Protein AF-A0A3M1R1X5-F1 (afdb_monomer)

Sequence (56 aa):
SWTWTPTEFRQAIQLVASGRIDRKPLISHRFSLDQVPEAFETQLRVDDAIKVLVEP

Secondary structure (DSSP, 8-state):
-----HHHHHHHHHHHHTTSS--GGG--EEEEGGGHHHHHHHHT-TTT-S-EEEE-

pLDDT: mean 94.19, std 8.47, range [49.66, 98.38]

Radius of gyration: 14.27 Å; Cα contacts (8 Å, |Δi|>4): 48; chains: 1; bounding box: 33×21×32 Å

Foldseek 3Di:
DCPDDPVVVVVVVVCVVVVVDDCVVQAQEEDEPVCVVVLVVQCVPVVRHRDYYYDD

Solvent-accessible surface area (backbone atoms only — not comparable to full-atom values): 3511 Å² total; per-residue (Å²): 138,87,91,77,51,76,65,58,53,51,51,54,50,50,39,44,73,69,60,79,43,80,66,70,82,51,53,63,42,80,32,46,64,93,37,49,71,60,45,53,61,47,54,69,38,72,95,74,38,77,30,70,43,77,41,127

Nearest PDB structures (foldseek):
  3m6i-assembly1_A  TM=8.963E-01  e=4.923E-02  Neurospora crassa
  6dkh-assembly2_C  TM=8.585E-01  e=1.925E-01  Escherichia coli K-12
  2d8a-assembly1_A  TM=8.051E-01  e=4.364E-01  Pyrococcus horikoshii OT3
  4ilk-assembly1_A  TM=8.109E-01  e=1.391E+00  Escherichia coli CFT073
  8h2b-assembly1_D  TM=8.106E-01  e=2.094E+00  Zobellia galactanivorans

Structure (mmCIF, N/CA/C/O backbone):
data_AF-A0A3M1R1X5-F1
#
_entry.id   AF-A0A3M1R1X5-F1
#
loop_
_atom_site.group_PDB
_atom_site.id
_atom_site.type_symbol
_atom_site.label_atom_id
_atom_site.label_alt_id
_atom_site.label_comp_id
_atom_site.label_asym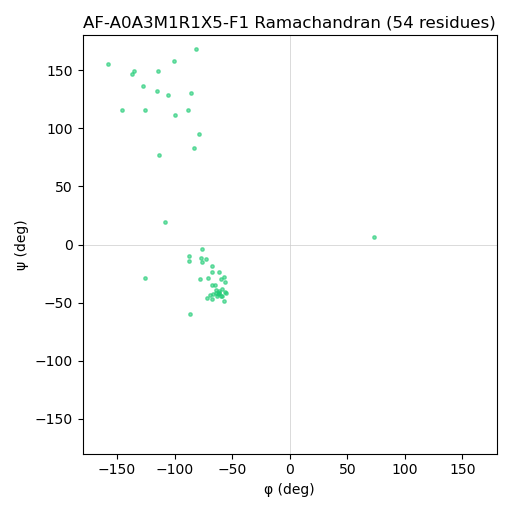_id
_atom_site.label_entity_id
_atom_site.label_seq_id
_atom_site.pdbx_PDB_ins_code
_atom_site.Cartn_x
_atom_site.Cartn_y
_atom_site.Cartn_z
_atom_site.occupancy
_atom_site.B_iso_or_equiv
_atom_site.auth_seq_id
_atom_site.auth_comp_id
_atom_site.auth_asym_id
_atom_site.auth_atom_id
_atom_site.pdbx_PDB_model_num
ATOM 1 N N . SER A 1 1 ? 19.782 5.159 7.791 1.00 49.66 1 SER A N 1
ATOM 2 C CA . SER A 1 1 ? 19.263 4.110 6.898 1.00 49.66 1 SER A CA 1
ATOM 3 C C . SER A 1 1 ? 19.033 4.747 5.536 1.00 49.66 1 SER A C 1
ATOM 5 O O . SER A 1 1 ? 18.233 5.668 5.463 1.00 49.66 1 SER A O 1
ATOM 7 N N . TRP A 1 2 ? 19.809 4.378 4.512 1.00 60.56 2 TRP A N 1
ATOM 8 C CA . TRP A 1 2 ? 19.727 4.916 3.143 1.00 60.56 2 TRP A CA 1
ATOM 9 C C . TRP A 1 2 ? 19.265 3.778 2.233 1.00 60.56 2 TRP A C 1
ATOM 11 O O . TRP A 1 2 ? 20.082 3.086 1.640 1.00 60.56 2 TRP A O 1
ATOM 21 N N . THR A 1 3 ? 17.974 3.462 2.261 1.00 75.00 3 THR A N 1
ATOM 22 C CA . THR A 1 3 ? 17.497 2.125 1.861 1.00 75.00 3 THR A CA 1
ATOM 23 C C . THR A 1 3 ? 17.204 1.945 0.380 1.00 75.00 3 THR A C 1
ATOM 25 O O . THR A 1 3 ? 16.980 0.814 -0.032 1.00 75.00 3 THR A O 1
ATOM 28 N N . TRP A 1 4 ? 17.201 3.006 -0.426 1.00 85.38 4 TRP A N 1
ATOM 29 C CA . TRP A 1 4 ? 17.062 2.893 -1.879 1.00 85.38 4 TRP A CA 1
ATOM 30 C C . TRP A 1 4 ? 17.607 4.126 -2.601 1.00 85.38 4 TRP A C 1
ATOM 32 O O . TRP A 1 4 ? 17.630 5.241 -2.074 1.00 85.38 4 TRP A O 1
ATOM 42 N N . THR A 1 5 ? 17.984 3.925 -3.854 1.00 93.25 5 THR A N 1
ATOM 43 C CA . THR A 1 5 ? 18.371 4.946 -4.821 1.00 93.25 5 THR A CA 1
ATOM 44 C C . THR A 1 5 ? 17.212 5.247 -5.779 1.00 93.25 5 THR A C 1
ATOM 46 O O . THR A 1 5 ? 16.337 4.404 -6.009 1.00 93.25 5 THR A O 1
ATOM 49 N N . PRO A 1 6 ? 17.200 6.425 -6.429 1.00 93.50 6 PRO A N 1
ATOM 50 C CA . PRO A 1 6 ? 16.215 6.725 -7.470 1.00 93.50 6 PRO A CA 1
ATOM 51 C C . PRO A 1 6 ? 16.221 5.723 -8.635 1.00 93.50 6 PRO A C 1
ATOM 53 O O . PRO A 1 6 ? 15.202 5.535 -9.299 1.00 93.50 6 PRO A O 1
ATOM 56 N N . THR A 1 7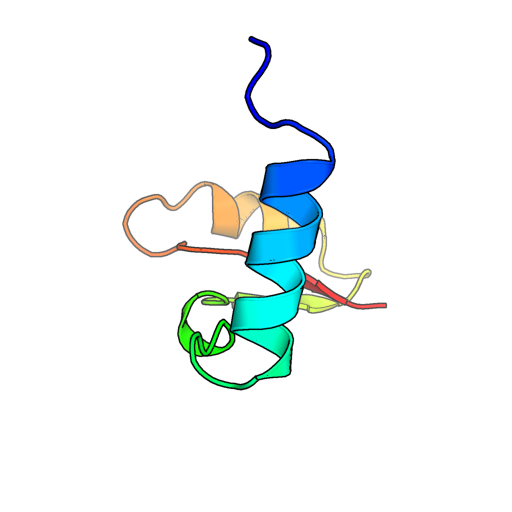 ? 17.365 5.089 -8.908 1.00 95.69 7 THR A N 1
ATOM 57 C CA . THR A 1 7 ? 17.488 4.077 -9.963 1.00 95.69 7 THR A CA 1
ATOM 58 C C . THR A 1 7 ? 16.792 2.778 -9.575 1.00 95.69 7 THR A C 1
ATOM 60 O O . THR A 1 7 ? 16.007 2.271 -10.376 1.00 95.69 7 THR A O 1
ATOM 63 N N . GLU A 1 8 ? 16.989 2.288 -8.350 1.00 95.12 8 GLU A N 1
ATOM 64 C CA . GLU A 1 8 ? 16.293 1.095 -7.842 1.00 95.12 8 GLU A CA 1
ATOM 65 C C . GLU A 1 8 ? 14.775 1.309 -7.809 1.00 95.12 8 GLU A C 1
ATOM 67 O O . GLU A 1 8 ? 14.014 0.440 -8.233 1.00 95.12 8 GLU A O 1
ATOM 72 N N . PHE A 1 9 ? 14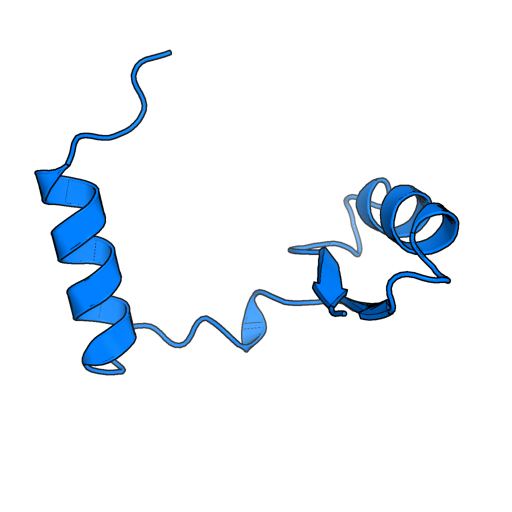.318 2.501 -7.409 1.00 94.25 9 PHE A N 1
ATOM 73 C CA . PHE A 1 9 ? 12.890 2.824 -7.416 1.00 94.25 9 PHE A CA 1
ATOM 74 C C . PHE A 1 9 ? 12.288 2.785 -8.831 1.00 94.25 9 PHE A C 1
ATOM 76 O O . PHE A 1 9 ? 11.219 2.209 -9.043 1.00 94.25 9 PHE A O 1
ATOM 83 N N . ARG A 1 10 ? 12.994 3.333 -9.833 1.00 96.56 10 ARG A N 1
ATOM 84 C CA . ARG A 1 10 ? 12.565 3.250 -11.241 1.00 96.56 10 ARG A CA 1
ATOM 85 C C . ARG A 1 10 ? 12.496 1.808 -11.741 1.00 96.56 10 ARG A C 1
ATOM 87 O O . ARG A 1 10 ? 11.536 1.458 -12.424 1.00 96.56 10 ARG A O 1
ATOM 94 N N . GLN A 1 11 ? 13.475 0.976 -11.394 1.00 96.81 11 GLN A N 1
ATOM 95 C CA . GLN A 1 11 ? 13.476 -0.442 -11.765 1.00 96.81 11 GLN A CA 1
ATOM 96 C C . GLN A 1 11 ? 12.289 -1.185 -11.139 1.00 96.81 11 GLN A C 1
ATOM 98 O O . GLN A 1 11 ? 11.589 -1.917 -11.840 1.00 96.81 11 GLN A O 1
ATOM 103 N N . ALA A 1 12 ? 12.001 -0.945 -9.856 1.00 95.88 12 ALA A N 1
ATOM 104 C CA . ALA A 1 12 ? 10.845 -1.531 -9.181 1.00 95.88 12 ALA A CA 1
ATOM 105 C C . ALA A 1 12 ? 9.524 -1.155 -9.875 1.00 95.88 12 ALA A C 1
ATOM 107 O O . ALA A 1 12 ? 8.695 -2.027 -10.141 1.00 95.88 12 ALA A O 1
ATOM 108 N N . ILE A 1 13 ? 9.354 0.118 -10.258 1.00 96.44 13 ILE A N 1
ATOM 109 C CA . ILE A 1 13 ? 8.182 0.566 -11.026 1.00 96.44 13 ILE A CA 1
ATOM 110 C C . ILE A 1 13 ? 8.083 -0.173 -12.363 1.00 96.44 13 ILE A C 1
ATOM 112 O O . ILE A 1 13 ? 6.998 -0.618 -12.723 1.00 96.44 13 ILE A O 1
ATOM 116 N N . GLN A 1 14 ? 9.187 -0.339 -13.097 1.00 97.94 14 GLN A N 1
ATOM 117 C CA . GLN A 1 14 ? 9.179 -1.040 -14.387 1.00 97.94 14 GLN A CA 1
ATOM 118 C C . GLN A 1 14 ? 8.788 -2.519 -14.253 1.00 97.94 14 GLN A C 1
ATOM 120 O O . GLN A 1 14 ? 8.038 -3.039 -15.083 1.00 97.94 14 GLN A O 1
ATOM 125 N N . LEU A 1 15 ? 9.242 -3.201 -13.201 1.00 97.94 15 LEU A N 1
ATOM 126 C CA . LEU A 1 15 ? 8.858 -4.590 -12.923 1.00 97.94 15 LEU A CA 1
ATOM 127 C C . LEU A 1 15 ? 7.358 -4.718 -12.639 1.00 97.94 15 LEU A C 1
ATOM 129 O O . LEU A 1 15 ? 6.699 -5.620 -13.156 1.00 97.94 15 LEU A O 1
ATOM 133 N N . VAL A 1 16 ? 6.813 -3.776 -11.873 1.00 97.31 16 VAL A N 1
ATOM 134 C CA . VAL A 1 16 ? 5.383 -3.710 -11.569 1.00 97.31 16 VAL A CA 1
ATOM 135 C C . VAL A 1 16 ? 4.560 -3.344 -12.812 1.00 97.31 16 VAL A C 1
ATOM 137 O O . VAL A 1 16 ? 3.528 -3.958 -13.071 1.00 97.31 16 VAL A O 1
ATOM 140 N N . ALA A 1 17 ? 5.008 -2.367 -13.602 1.00 97.06 17 ALA A N 1
ATOM 141 C CA . ALA A 1 17 ? 4.316 -1.905 -14.805 1.00 97.06 17 ALA A CA 1
ATOM 142 C C . ALA A 1 17 ? 4.304 -2.961 -15.920 1.00 97.06 17 ALA A C 1
ATOM 144 O O . ALA A 1 17 ? 3.319 -3.085 -16.640 1.00 97.06 17 ALA A O 1
ATOM 145 N N . SER A 1 18 ? 5.377 -3.749 -16.039 1.00 97.88 18 SER A N 1
ATOM 146 C CA . SER A 1 18 ? 5.465 -4.857 -17.000 1.00 97.88 18 SER A CA 1
ATOM 147 C C . SER A 1 18 ? 4.678 -6.106 -16.587 1.00 97.88 18 SER A C 1
ATOM 149 O O . SER A 1 18 ? 4.647 -7.071 -17.344 1.00 97.88 18 SER A O 1
ATOM 151 N N . GLY A 1 19 ? 4.071 -6.123 -15.394 1.00 96.25 19 GLY A N 1
ATOM 152 C CA . GLY A 1 19 ? 3.336 -7.280 -14.875 1.00 96.25 19 GLY A CA 1
ATOM 153 C C . GLY A 1 19 ? 4.224 -8.442 -14.419 1.00 96.25 19 GLY A C 1
ATOM 154 O O . GLY A 1 19 ? 3.706 -9.489 -14.049 1.00 96.25 19 GLY A O 1
ATOM 155 N N . ARG A 1 20 ? 5.555 -8.269 -14.402 1.00 97.56 20 ARG A N 1
ATOM 156 C CA . ARG A 1 20 ? 6.496 -9.275 -13.877 1.00 97.56 20 ARG A CA 1
ATOM 157 C C . ARG A 1 20 ? 6.376 -9.456 -12.365 1.00 97.56 20 ARG A C 1
ATOM 159 O O . ARG A 1 20 ? 6.761 -10.500 -11.851 1.00 97.56 20 ARG A O 1
ATOM 166 N N . ILE A 1 21 ? 5.866 -8.441 -11.667 1.00 97.06 21 ILE A N 1
ATOM 167 C CA . ILE A 1 21 ? 5.522 -8.497 -10.246 1.00 97.06 21 ILE A CA 1
ATOM 168 C C . ILE A 1 21 ? 4.062 -8.073 -10.084 1.00 97.06 21 ILE A C 1
ATOM 170 O O . ILE A 1 21 ? 3.724 -6.910 -10.324 1.00 97.06 21 ILE A O 1
ATOM 174 N N . ASP A 1 22 ? 3.210 -8.996 -9.631 1.00 95.69 22 ASP A N 1
ATOM 175 C CA . ASP A 1 22 ? 1.868 -8.660 -9.156 1.00 95.69 22 ASP A CA 1
ATOM 176 C C . ASP A 1 22 ? 1.911 -8.317 -7.663 1.00 95.69 22 ASP A C 1
ATOM 178 O O . ASP A 1 22 ? 2.231 -9.148 -6.816 1.00 95.69 22 ASP A O 1
ATOM 182 N N . ARG A 1 23 ? 1.579 -7.065 -7.343 1.00 94.56 23 ARG A N 1
ATOM 183 C CA . ARG A 1 23 ? 1.548 -6.559 -5.965 1.00 94.56 23 ARG A CA 1
ATOM 184 C C . ARG A 1 23 ? 0.211 -6.788 -5.266 1.00 94.56 23 ARG A C 1
ATOM 186 O O . ARG A 1 23 ? 0.135 -6.598 -4.056 1.00 94.56 23 ARG A O 1
ATOM 193 N N . LYS A 1 24 ? -0.853 -7.125 -6.007 1.00 94.31 24 LYS A N 1
ATOM 194 C CA . LYS A 1 24 ? -2.210 -7.242 -5.452 1.00 94.31 24 LYS A CA 1
ATOM 195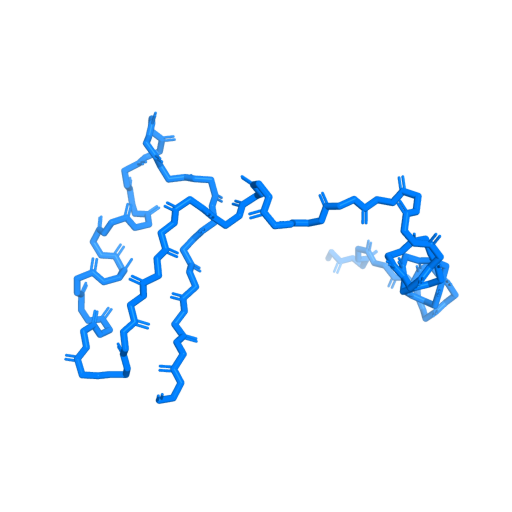 C C . LYS A 1 24 ? -2.286 -8.227 -4.280 1.00 94.31 24 LYS A C 1
ATOM 197 O O . LYS A 1 24 ? -2.934 -7.855 -3.303 1.00 94.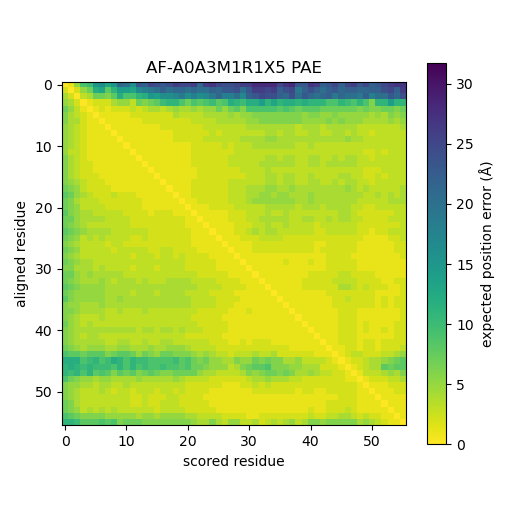31 24 LYS A O 1
ATOM 202 N N . PRO A 1 25 ? -1.608 -9.394 -4.309 1.00 94.69 25 PRO A N 1
ATOM 203 C CA . PRO A 1 25 ? -1.651 -10.349 -3.200 1.00 94.69 25 PRO A CA 1
ATOM 204 C C . PRO A 1 25 ? -0.967 -9.856 -1.921 1.00 94.69 25 PRO A C 1
ATOM 206 O O . PRO A 1 25 ? -1.224 -10.397 -0.854 1.00 94.69 25 PRO A O 1
ATOM 209 N N . LEU A 1 26 ? -0.098 -8.840 -2.006 1.00 94.94 26 LEU A N 1
ATOM 210 C CA . LEU A 1 26 ? 0.569 -8.289 -0.825 1.00 94.94 26 LEU A CA 1
ATOM 211 C C . LEU A 1 26 ? -0.401 -7.498 0.056 1.00 94.94 26 LEU A C 1
ATOM 213 O O . LEU A 1 26 ? -0.191 -7.421 1.261 1.00 94.94 26 LEU A O 1
ATOM 217 N N . ILE A 1 27 ? -1.445 -6.907 -0.536 1.00 96.81 27 ILE A N 1
ATOM 218 C CA . ILE A 1 27 ? -2.462 -6.132 0.184 1.00 96.81 27 ILE A CA 1
ATOM 219 C C . ILE A 1 27 ? -3.431 -7.112 0.841 1.00 96.81 27 ILE A C 1
ATOM 221 O O . ILE A 1 27 ? -4.385 -7.560 0.200 1.00 96.81 27 ILE A O 1
ATOM 225 N N . SER A 1 28 ? -3.185 -7.432 2.111 1.00 97.06 28 SER A N 1
ATOM 226 C CA . SER A 1 28 ? -4.027 -8.363 2.864 1.00 97.06 28 SER A CA 1
ATOM 227 C C . SER A 1 28 ? -5.323 -7.721 3.355 1.00 97.06 28 SER A C 1
ATOM 229 O O . SER A 1 28 ? -6.340 -8.400 3.421 1.00 97.06 28 SER A O 1
ATOM 231 N N . HIS A 1 29 ? -5.320 -6.411 3.626 1.00 97.56 29 HIS A N 1
ATOM 232 C CA . HIS A 1 29 ? -6.500 -5.692 4.113 1.00 97.56 29 HIS A CA 1
ATOM 233 C C . HIS A 1 29 ? -6.667 -4.340 3.423 1.00 97.56 29 HIS A C 1
ATOM 235 O O . HIS A 1 29 ? -5.683 -3.673 3.088 1.00 97.56 29 HIS A O 1
ATOM 241 N N . ARG A 1 30 ? -7.926 -3.934 3.238 1.00 98.00 30 ARG A N 1
ATOM 242 C CA . ARG A 1 30 ? -8.324 -2.625 2.714 1.00 98.00 30 ARG A CA 1
ATOM 243 C C . ARG A 1 30 ? -9.325 -1.987 3.661 1.00 98.00 30 ARG A C 1
ATOM 245 O O . ARG A 1 30 ? -10.246 -2.665 4.107 1.00 98.00 30 ARG A O 1
ATOM 252 N N . PHE A 1 31 ? -9.134 -0.705 3.912 1.00 98.38 31 PHE A N 1
ATOM 253 C CA . PHE A 1 31 ? -9.990 0.124 4.747 1.00 98.38 31 PHE A CA 1
ATOM 254 C C . PHE A 1 31 ? -10.231 1.457 4.041 1.00 98.38 31 PHE A C 1
ATOM 256 O O . PHE A 1 31 ? -9.364 1.929 3.301 1.00 98.38 31 PHE A O 1
ATOM 263 N N . SER A 1 32 ? -11.386 2.066 4.266 1.00 98.31 32 SER A N 1
ATOM 264 C CA . SER A 1 32 ? -11.645 3.451 3.864 1.00 98.31 32 SER A CA 1
ATOM 265 C C . SER A 1 32 ? -11.062 4.444 4.881 1.00 98.31 32 SER A C 1
ATOM 267 O O . SER A 1 32 ? -10.645 4.062 5.981 1.00 98.31 32 SER A O 1
ATOM 269 N N . LEU A 1 33 ? -11.013 5.735 4.532 1.00 97.88 33 LEU A N 1
ATOM 270 C CA . LEU A 1 33 ? -10.474 6.784 5.412 1.00 97.88 33 LEU A CA 1
ATOM 271 C C . LEU A 1 33 ? -11.200 6.917 6.760 1.00 97.88 33 LEU A C 1
ATOM 273 O O . LEU A 1 33 ? -10.578 7.306 7.748 1.00 97.88 33 LEU A O 1
ATOM 277 N N . ASP A 1 34 ? -12.489 6.597 6.832 1.00 97.81 34 ASP A N 1
ATOM 278 C CA . ASP A 1 34 ? -13.263 6.605 8.079 1.00 97.81 34 ASP A CA 1
ATOM 279 C C . ASP A 1 34 ? -12.906 5.446 9.027 1.00 97.81 34 ASP A C 1
ATOM 281 O O . ASP A 1 34 ? -13.238 5.508 10.207 1.00 97.81 34 ASP A O 1
ATOM 285 N N . GLN A 1 35 ? -12.166 4.442 8.542 1.00 98.25 35 GLN A N 1
ATOM 286 C CA . GLN A 1 35 ? -11.777 3.230 9.276 1.00 98.25 35 GLN A CA 1
ATOM 287 C C . GLN A 1 35 ? -10.284 3.206 9.650 1.00 98.25 35 GLN A C 1
ATOM 289 O O . GLN A 1 35 ? -9.686 2.152 9.887 1.00 98.25 35 GLN A O 1
ATOM 294 N N . VAL A 1 36 ? -9.628 4.370 9.647 1.00 97.81 36 VAL A N 1
ATOM 295 C CA . VAL A 1 36 ? -8.197 4.485 9.971 1.00 97.81 36 VAL A CA 1
ATOM 296 C C . VAL A 1 36 ? -7.837 3.883 11.341 1.00 97.81 36 VAL A C 1
ATOM 298 O O . VAL A 1 36 ? -6.809 3.203 11.407 1.00 97.81 36 VAL A O 1
ATOM 301 N N . PRO A 1 37 ? -8.621 4.068 12.425 1.00 98.06 37 PRO A N 1
ATOM 302 C CA . PRO A 1 37 ? -8.325 3.422 13.705 1.00 98.06 37 PRO A CA 1
ATOM 303 C C . PRO A 1 37 ? -8.241 1.891 13.595 1.00 98.06 37 PRO A C 1
ATOM 305 O O . PRO A 1 37 ? -7.252 1.289 14.013 1.00 98.06 37 PRO A O 1
ATOM 308 N N . GLU A 1 38 ? -9.222 1.258 12.955 1.00 98.00 38 GLU A N 1
ATOM 309 C CA . GLU A 1 38 ? -9.280 -0.189 12.738 1.00 98.00 38 GLU A CA 1
ATOM 310 C C . GLU A 1 38 ? -8.147 -0.681 11.830 1.00 98.00 38 GLU A C 1
ATOM 312 O O . GLU A 1 38 ? -7.610 -1.776 12.038 1.00 98.00 38 GLU A O 1
ATOM 317 N N . ALA A 1 39 ? -7.750 0.128 10.844 1.00 97.75 39 ALA A N 1
ATOM 318 C CA . ALA A 1 39 ? -6.622 -0.168 9.971 1.00 97.75 39 ALA A CA 1
ATOM 319 C C . ALA A 1 39 ? -5.306 -0.272 10.761 1.00 97.75 39 ALA A C 1
ATOM 321 O O . ALA A 1 39 ? -4.520 -1.196 10.529 1.00 97.75 39 ALA A O 1
ATOM 322 N N . PHE A 1 40 ? -5.079 0.628 11.726 1.00 97.44 40 PHE A N 1
ATOM 323 C CA . PHE A 1 40 ? -3.907 0.567 12.602 1.00 97.44 40 PHE A CA 1
ATOM 324 C C . PHE A 1 40 ? -3.944 -0.647 13.531 1.00 97.44 40 PHE A C 1
ATOM 326 O O . PHE A 1 40 ? -2.956 -1.378 13.591 1.00 97.44 40 PHE A O 1
ATOM 333 N N . GLU A 1 41 ? -5.076 -0.916 14.183 1.00 97.38 41 GLU A N 1
ATOM 334 C CA . GLU A 1 41 ? -5.227 -2.100 15.043 1.00 97.38 41 GLU A CA 1
ATOM 335 C C . GLU A 1 41 ? -4.996 -3.405 14.269 1.00 97.38 41 GLU A C 1
ATOM 337 O O . GLU A 1 41 ? -4.358 -4.336 14.760 1.00 97.38 41 GLU A O 1
ATOM 342 N N . THR A 1 42 ? -5.464 -3.468 13.021 1.00 97.19 42 THR A N 1
ATOM 343 C CA . THR A 1 42 ? -5.244 -4.622 12.140 1.00 97.19 42 THR A CA 1
ATOM 344 C C . THR A 1 42 ? -3.769 -4.772 11.772 1.00 97.19 42 THR A C 1
ATOM 346 O O . THR A 1 42 ? -3.236 -5.876 11.836 1.00 97.19 42 THR A O 1
ATOM 349 N N . GLN A 1 43 ? -3.074 -3.675 11.451 1.00 96.75 43 GLN A N 1
ATOM 350 C CA . GLN A 1 43 ? -1.648 -3.684 11.096 1.00 96.75 43 GLN A CA 1
ATOM 351 C C . GLN A 1 43 ? -0.744 -4.196 12.235 1.00 96.75 43 GLN A C 1
ATOM 353 O O . GLN A 1 43 ? 0.358 -4.672 11.961 1.00 96.75 43 GLN A O 1
ATOM 358 N N . LEU A 1 44 ? -1.189 -4.118 13.495 1.00 96.81 44 LEU A N 1
ATOM 359 C CA . LEU A 1 44 ? -0.455 -4.639 14.655 1.00 96.81 44 LEU A CA 1
ATOM 360 C C . LEU A 1 44 ? -0.523 -6.171 14.788 1.00 96.81 44 LEU A C 1
ATOM 362 O O . LEU A 1 44 ? 0.279 -6.757 15.518 1.00 96.81 44 LEU A O 1
ATOM 366 N N . ARG A 1 45 ? -1.443 -6.842 14.085 1.00 95.62 45 ARG A N 1
ATOM 367 C CA . ARG A 1 45 ? -1.595 -8.304 14.118 1.00 95.62 45 ARG A CA 1
ATOM 368 C C . ARG A 1 45 ? -0.600 -8.962 13.162 1.00 95.62 45 ARG A C 1
ATOM 370 O O . ARG A 1 45 ? -0.935 -9.282 12.026 1.00 95.62 45 ARG A O 1
ATOM 377 N N . VAL A 1 46 ? 0.633 -9.150 13.630 1.00 87.75 46 VAL A N 1
ATOM 378 C CA . VAL A 1 46 ? 1.778 -9.626 12.823 1.00 87.75 46 VAL A CA 1
ATOM 379 C C . VAL A 1 46 ? 1.523 -10.968 12.123 1.00 87.75 46 VAL A C 1
ATOM 381 O O . VAL A 1 46 ? 2.011 -11.169 11.016 1.00 87.75 46 VAL A O 1
ATOM 384 N N . ASP A 1 47 ? 0.731 -11.856 12.727 1.00 91.69 47 ASP A N 1
ATOM 385 C CA . ASP A 1 47 ? 0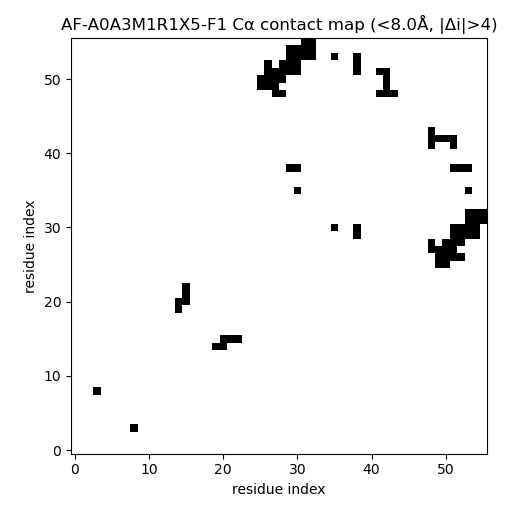.429 -13.178 12.159 1.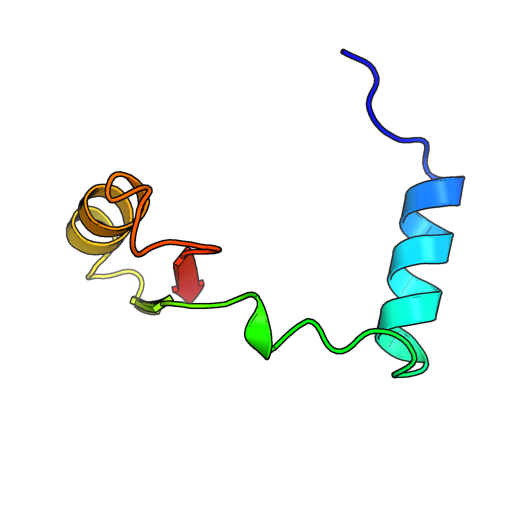00 91.69 47 ASP A CA 1
ATOM 386 C C . ASP A 1 47 ? -0.606 -13.143 11.012 1.00 91.69 47 ASP A C 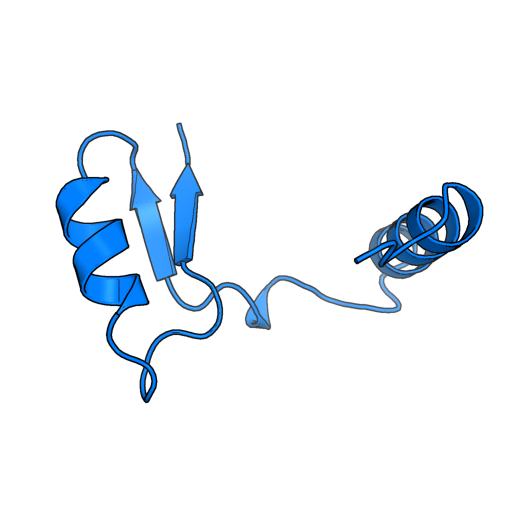1
ATOM 388 O O . ASP A 1 47 ? -0.776 -14.135 10.307 1.00 91.69 47 ASP A O 1
ATOM 392 N N . ASP A 1 48 ? -1.292 -12.011 10.813 1.00 90.06 48 ASP A N 1
ATOM 393 C CA . ASP A 1 48 ? -2.443 -11.864 9.902 1.00 90.06 48 ASP A CA 1
ATOM 394 C C . ASP A 1 48 ? -2.259 -10.715 8.881 1.00 90.06 48 ASP A C 1
ATOM 396 O O . ASP A 1 48 ? -2.734 -10.750 7.740 1.00 90.06 48 ASP A O 1
ATOM 400 N N . ALA A 1 49 ? 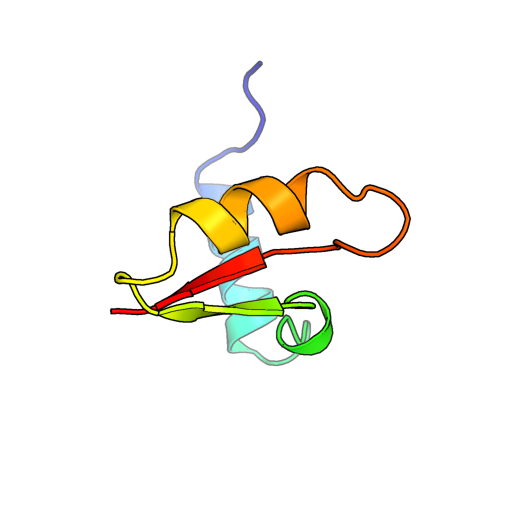-1.506 -9.674 9.243 1.00 95.75 49 ALA A N 1
ATOM 401 C CA . ALA A 1 49 ? -1.317 -8.486 8.418 1.00 95.75 49 ALA A CA 1
ATOM 402 C C . ALA A 1 49 ? 0.012 -8.498 7.638 1.00 95.75 49 ALA A C 1
ATOM 404 O O . ALA A 1 49 ? 1.086 -8.306 8.200 1.00 95.75 49 ALA A O 1
ATOM 405 N N . ILE A 1 50 ? -0.069 -8.616 6.305 1.00 95.69 50 ILE A N 1
ATOM 406 C CA . ILE A 1 50 ? 1.066 -8.408 5.387 1.00 95.69 50 ILE A CA 1
ATOM 407 C C . ILE A 1 50 ? 1.182 -6.921 5.021 1.00 95.69 50 ILE A C 1
ATOM 409 O O . ILE A 1 50 ? 2.199 -6.273 5.275 1.00 95.69 50 ILE A O 1
ATOM 413 N N . LYS A 1 51 ? 0.127 -6.360 4.419 1.00 96.69 51 LYS A N 1
ATOM 414 C CA . LYS A 1 51 ? 0.031 -4.934 4.087 1.00 96.69 51 LYS A CA 1
ATOM 415 C C . LYS A 1 51 ? -1.410 -4.475 4.229 1.00 96.69 51 LYS A C 1
ATOM 417 O O . LYS A 1 51 ? -2.275 -4.890 3.457 1.00 96.69 51 LYS A O 1
ATOM 422 N N . VAL A 1 52 ? -1.634 -3.568 5.171 1.00 97.94 52 VAL A N 1
ATOM 423 C CA . VAL A 1 52 ? -2.891 -2.831 5.288 1.00 97.94 52 VAL A CA 1
ATOM 424 C C . VAL A 1 52 ? -2.841 -1.603 4.372 1.00 97.94 52 VAL A C 1
ATOM 426 O O . VAL A 1 52 ? -1.852 -0.859 4.365 1.00 97.94 52 VAL A O 1
ATOM 429 N N . LEU A 1 53 ? -3.880 -1.417 3.557 1.00 97.81 53 LEU A N 1
ATOM 430 C CA . LEU A 1 53 ? -4.047 -0.273 2.662 1.00 97.81 53 LEU A CA 1
ATOM 431 C C . LEU A 1 53 ? -5.265 0.550 3.091 1.00 97.81 53 LEU A C 1
ATOM 433 O O . LEU A 1 53 ? -6.338 -0.007 3.303 1.00 97.81 53 LEU A O 1
ATOM 437 N N . VAL A 1 54 ? -5.088 1.867 3.176 1.00 98.12 54 VAL A N 1
ATOM 438 C CA . VAL A 1 54 ? -6.184 2.821 3.367 1.00 98.12 54 VAL A CA 1
ATOM 439 C C . VAL A 1 54 ? -6.429 3.539 2.044 1.00 98.12 54 VAL A C 1
ATOM 441 O O . VAL A 1 54 ? -5.479 4.045 1.437 1.00 98.12 54 VAL A O 1
ATOM 444 N N . GLU A 1 55 ? -7.678 3.556 1.596 1.00 96.25 55 GLU A N 1
ATOM 445 C CA . GLU A 1 55 ? -8.121 4.179 0.347 1.00 96.25 55 GLU A CA 1
ATOM 446 C C . GLU A 1 55 ? -9.067 5.366 0.644 1.00 96.25 55 GLU A C 1
ATOM 448 O O . GLU A 1 55 ? -9.722 5.351 1.690 1.00 96.25 55 GLU A O 1
ATOM 453 N N . PRO A 1 56 ? -9.095 6.408 -0.216 1.00 92.94 56 PRO A N 1
ATOM 454 C CA . PRO A 1 56 ? -9.948 7.589 -0.048 1.00 92.94 56 PRO A CA 1
ATOM 455 C C . PRO A 1 56 ? -11.441 7.296 0.089 1.00 92.94 56 PRO A C 1
ATOM 457 O O . PRO A 1 56 ? -11.934 6.402 -0.637 1.00 92.94 56 PRO A O 1
#

Mean predicted aligned error: 3.88 Å